Protein AF-A0A5N9APF1-F1 (afdb_monomer)

Solvent-accessible surface area (backbone atoms only — not comparable to full-atom values): 6119 Å² total; per-residue (Å²): 114,70,68,57,50,31,52,49,48,48,71,52,39,27,80,75,38,54,47,72,44,55,22,70,79,57,39,64,34,29,26,59,32,38,46,60,65,33,97,80,54,48,83,72,69,73,87,78,50,62,42,98,87,44,20,23,73,91,39,78,91,39,69,24,52,54,55,54,12,52,59,38,13,71,70,39,91,83,43,41,66,38,62,75,58,86,66,79,82,83,60,72,88,35,50,72,42,36,30,69,68,58,69,77,106

Mean predicted aligned error: 3.35 Å

pLDDT: mean 93.52, std 4.81, range [60.97, 97.44]

Sequence (105 aa):
MRLLFVKFEWVTKKPIFGCQMCGQCILHETGMSCPMGCPKEIRNGPCGGVRTDGSCELDPKMTCVWVTAWENSNKMRVFSHEIEIIQKPLDRRLKGSSAWINQSR

Structure (mmCIF, N/CA/C/O backbone):
data_AF-A0A5N9APF1-F1
#
_entry.id   AF-A0A5N9APF1-F1
#
loop_
_atom_site.group_PDB
_atom_site.id
_atom_site.type_symbol
_atom_site.label_atom_id
_atom_site.label_alt_id
_atom_site.label_comp_id
_atom_site.label_asym_id
_atom_site.label_entity_id
_atom_site.label_seq_id
_atom_site.pdbx_PDB_ins_code
_atom_site.Cartn_x
_atom_site.Cartn_y
_atom_site.Cartn_z
_atom_site.occupancy
_atom_site.B_iso_or_equiv
_atom_site.auth_seq_id
_atom_site.auth_comp_id
_atom_site.auth_asym_id
_atom_site.auth_atom_id
_atom_site.pdbx_PDB_model_num
ATOM 1 N N . MET A 1 1 ? 22.274 -5.949 -14.767 1.00 70.75 1 MET A N 1
ATOM 2 C CA . MET A 1 1 ? 21.498 -4.747 -14.378 1.00 70.75 1 MET A CA 1
ATOM 3 C C . MET A 1 1 ? 20.197 -5.074 -13.632 1.00 70.75 1 MET A C 1
ATOM 5 O O . MET A 1 1 ? 20.058 -4.661 -12.491 1.00 70.75 1 MET A O 1
ATOM 9 N N . ARG A 1 2 ? 19.264 -5.853 -14.211 1.00 81.12 2 ARG A N 1
ATOM 10 C CA . ARG A 1 2 ? 17.912 -6.102 -13.648 1.00 81.12 2 ARG A CA 1
ATOM 11 C C . ARG A 1 2 ? 17.891 -6.632 -12.202 1.00 81.12 2 ARG A C 1
ATOM 13 O O . ARG A 1 2 ? 17.106 -6.163 -11.388 1.00 81.12 2 ARG A O 1
ATOM 20 N N . LEU A 1 3 ? 18.789 -7.562 -11.871 1.00 85.06 3 LEU A N 1
ATOM 21 C CA . LEU A 1 3 ? 18.893 -8.157 -10.530 1.00 85.06 3 LEU A CA 1
ATOM 22 C C . LEU A 1 3 ? 19.367 -7.172 -9.450 1.00 85.06 3 LEU A C 1
ATOM 24 O O . LEU A 1 3 ? 18.988 -7.322 -8.292 1.00 85.06 3 LEU A O 1
ATOM 28 N N . LEU A 1 4 ? 20.171 -6.167 -9.815 1.00 89.62 4 LEU A N 1
ATOM 29 C CA . LEU A 1 4 ? 20.642 -5.151 -8.868 1.00 89.62 4 LEU A CA 1
ATOM 30 C C . LEU A 1 4 ? 19.475 -4.288 -8.387 1.00 89.62 4 LEU A C 1
ATOM 32 O O . LEU A 1 4 ? 19.310 -4.108 -7.186 1.00 89.62 4 LEU A O 1
ATOM 36 N N . PHE A 1 5 ? 18.618 -3.844 -9.309 1.00 90.44 5 PHE A N 1
ATOM 37 C CA . PHE A 1 5 ? 17.422 -3.074 -8.971 1.00 90.44 5 PHE A CA 1
ATOM 38 C C . PHE A 1 5 ? 16.435 -3.870 -8.116 1.00 90.44 5 PHE A C 1
ATOM 40 O O . PHE A 1 5 ? 15.926 -3.345 -7.134 1.00 90.44 5 PHE A O 1
ATOM 47 N N . VAL A 1 6 ? 16.217 -5.155 -8.417 1.00 91.62 6 VAL A N 1
ATOM 48 C CA . VAL A 1 6 ? 15.360 -6.019 -7.585 1.00 91.62 6 VAL A CA 1
ATOM 49 C C . VAL A 1 6 ? 15.905 -6.135 -6.161 1.00 91.62 6 VAL A C 1
ATOM 51 O O . VAL A 1 6 ? 15.150 -5.961 -5.206 1.00 91.62 6 VAL A O 1
ATOM 54 N N . LYS A 1 7 ? 17.212 -6.389 -6.002 1.00 92.06 7 LYS A N 1
ATOM 55 C CA . LYS A 1 7 ? 17.847 -6.456 -4.677 1.00 92.06 7 LYS A CA 1
ATOM 56 C C . LYS A 1 7 ? 17.730 -5.129 -3.934 1.00 92.06 7 LYS A C 1
ATOM 58 O O . LYS A 1 7 ? 17.370 -5.129 -2.762 1.00 92.06 7 LYS A O 1
ATOM 63 N N . PHE A 1 8 ? 17.991 -4.016 -4.613 1.00 92.69 8 PHE A N 1
ATOM 64 C CA . PHE A 1 8 ? 17.903 -2.695 -4.004 1.00 92.69 8 PHE A CA 1
ATOM 65 C C . PHE A 1 8 ? 16.475 -2.372 -3.551 1.00 92.69 8 PHE A C 1
ATOM 67 O O . PHE A 1 8 ? 16.266 -1.974 -2.408 1.00 92.69 8 PHE A O 1
ATOM 74 N N . GLU A 1 9 ? 15.478 -2.591 -4.411 1.00 92.00 9 GLU A N 1
ATOM 75 C CA . GLU A 1 9 ? 14.071 -2.382 -4.059 1.00 92.00 9 GLU A CA 1
ATOM 76 C C . GLU A 1 9 ? 13.639 -3.270 -2.891 1.00 92.00 9 GLU A C 1
ATOM 78 O O . GLU A 1 9 ? 12.911 -2.812 -2.016 1.00 92.00 9 GLU A O 1
ATOM 83 N N . TRP A 1 10 ? 14.111 -4.515 -2.836 1.00 91.94 10 TRP A N 1
ATOM 84 C CA . TRP A 1 10 ? 13.808 -5.412 -1.727 1.00 91.94 10 TRP A CA 1
ATOM 85 C C . TRP A 1 10 ? 14.419 -4.918 -0.409 1.00 91.94 10 TRP A C 1
ATOM 87 O O . TRP A 1 10 ? 13.706 -4.823 0.585 1.00 91.94 10 TRP A O 1
ATOM 97 N N . VAL A 1 11 ? 15.706 -4.551 -0.402 1.00 93.62 11 VAL A N 1
ATOM 98 C CA . VAL A 1 11 ? 16.413 -4.085 0.808 1.00 93.62 11 VAL A CA 1
ATOM 99 C C . VAL A 1 11 ? 15.862 -2.752 1.313 1.00 93.62 11 VAL A C 1
ATOM 101 O O . VAL A 1 11 ? 15.884 -2.502 2.511 1.00 93.62 11 VAL A O 1
ATOM 104 N N . THR A 1 12 ? 15.346 -1.901 0.428 1.00 92.19 12 THR A N 1
ATOM 105 C CA . THR A 1 12 ? 14.844 -0.572 0.808 1.00 92.19 12 THR A CA 1
ATOM 106 C C . THR A 1 12 ? 13.339 -0.559 1.063 1.00 92.19 12 THR A C 1
ATOM 108 O O . THR A 1 12 ? 12.891 -0.175 2.140 1.00 92.19 12 THR A O 1
ATOM 111 N N . LYS A 1 13 ? 12.522 -1.009 0.105 1.00 92.44 13 LYS A N 1
ATOM 112 C CA . LYS A 1 13 ? 11.060 -0.855 0.166 1.00 92.44 13 LYS A CA 1
ATOM 113 C C . LYS A 1 13 ? 10.392 -1.876 1.083 1.00 92.44 13 LYS A C 1
ATOM 115 O O . LYS A 1 13 ? 9.332 -1.586 1.633 1.00 92.44 13 LYS A O 1
ATOM 120 N N . LYS A 1 14 ? 10.964 -3.074 1.243 1.00 92.12 14 LYS A N 1
ATOM 121 C CA . LYS A 1 14 ? 10.381 -4.109 2.109 1.00 92.12 14 LYS A CA 1
ATOM 122 C C . LYS A 1 14 ? 10.416 -3.734 3.596 1.00 92.12 14 LYS A C 1
ATOM 124 O O . LYS A 1 14 ? 9.346 -3.783 4.195 1.00 92.12 14 LYS A O 1
ATOM 129 N N . PRO A 1 15 ? 11.555 -3.329 4.193 1.00 92.25 15 PRO A N 1
ATOM 130 C CA . PRO A 1 15 ? 11.577 -2.969 5.610 1.00 92.25 15 PRO A CA 1
ATOM 131 C C . PRO A 1 15 ? 10.837 -1.663 5.910 1.00 92.25 15 PRO A C 1
ATOM 133 O O . PRO A 1 15 ? 10.228 -1.556 6.965 1.00 92.25 15 PRO A O 1
ATOM 136 N N . ILE A 1 16 ? 10.861 -0.689 4.993 1.00 92.69 16 ILE A N 1
ATOM 137 C CA . ILE A 1 16 ? 10.264 0.631 5.247 1.00 92.69 16 ILE A CA 1
ATOM 138 C C . ILE A 1 16 ? 8.742 0.616 5.038 1.00 92.69 16 ILE A C 1
ATOM 140 O O . ILE A 1 16 ? 8.012 1.201 5.830 1.00 92.69 16 ILE A O 1
ATOM 144 N N . PHE A 1 17 ? 8.249 -0.058 3.992 1.00 93.25 17 PHE A N 1
ATOM 145 C CA . PHE A 1 17 ? 6.844 0.042 3.562 1.00 93.25 17 PHE A CA 1
ATOM 146 C C . PHE A 1 17 ? 6.114 -1.304 3.468 1.00 93.25 17 PHE A C 1
ATOM 148 O O . PHE A 1 17 ? 5.011 -1.376 2.926 1.00 93.25 17 PHE A O 1
ATOM 155 N N . GLY A 1 18 ? 6.735 -2.403 3.908 1.00 92.50 18 GLY A N 1
ATOM 156 C CA . GLY A 1 18 ? 6.140 -3.738 3.798 1.00 92.50 18 GLY A CA 1
ATOM 157 C C . GLY A 1 18 ? 5.942 -4.203 2.350 1.00 92.50 18 GLY A C 1
ATOM 158 O O . GLY A 1 18 ? 5.018 -4.965 2.066 1.00 92.50 18 GLY A O 1
ATOM 159 N N . CYS A 1 19 ? 6.781 -3.738 1.415 1.00 94.94 19 CYS A N 1
ATOM 160 C CA . CYS A 1 19 ? 6.661 -4.051 -0.010 1.00 94.94 19 CYS A CA 1
ATOM 161 C C . CYS A 1 19 ? 6.605 -5.568 -0.290 1.00 94.94 19 CYS A C 1
ATOM 163 O O . CYS A 1 19 ? 7.511 -6.317 0.080 1.00 94.94 19 CYS A O 1
ATOM 165 N N . GLN A 1 20 ? 5.582 -6.004 -1.034 1.00 95.44 20 GLN A N 1
ATOM 166 C CA . GLN A 1 20 ? 5.394 -7.404 -1.454 1.00 95.44 20 GLN A CA 1
ATOM 167 C C . GLN A 1 20 ? 5.953 -7.712 -2.855 1.00 95.44 20 GLN A C 1
ATOM 169 O O . GLN A 1 20 ? 5.643 -8.748 -3.441 1.00 95.44 20 GLN A O 1
ATOM 174 N N . MET A 1 21 ? 6.777 -6.816 -3.410 1.00 95.19 21 MET A N 1
ATOM 175 C CA . MET A 1 21 ? 7.454 -6.993 -4.702 1.00 95.19 21 MET A CA 1
ATOM 176 C C . MET A 1 21 ? 6.497 -7.342 -5.856 1.00 95.19 21 MET A C 1
ATOM 178 O O . MET A 1 21 ? 6.767 -8.236 -6.653 1.00 95.19 21 MET A O 1
ATOM 182 N N . CYS A 1 22 ? 5.372 -6.633 -5.981 1.00 95.06 22 CYS A N 1
ATOM 183 C CA . CYS A 1 22 ? 4.416 -6.864 -7.072 1.00 95.06 22 CYS A CA 1
ATOM 184 C C . CYS A 1 22 ? 4.907 -6.389 -8.453 1.00 95.06 22 CYS A C 1
ATOM 186 O O . CYS A 1 22 ? 4.260 -6.663 -9.458 1.00 95.06 22 CYS A O 1
ATOM 188 N N . GLY A 1 23 ? 6.032 -5.668 -8.510 1.00 95.06 23 GLY A N 1
ATOM 189 C CA . GLY A 1 23 ? 6.632 -5.178 -9.754 1.00 95.06 23 GLY A CA 1
ATOM 190 C C . GLY A 1 23 ? 5.935 -3.963 -10.371 1.00 95.06 23 GLY A C 1
ATOM 191 O O . GLY A 1 23 ? 6.339 -3.527 -11.445 1.00 95.06 23 GLY A O 1
ATOM 192 N N . GLN A 1 24 ? 4.919 -3.393 -9.716 1.00 95.19 24 GLN A N 1
ATOM 193 C CA . GLN A 1 24 ? 4.216 -2.183 -10.156 1.00 95.19 24 GLN A CA 1
ATOM 194 C C . GLN A 1 24 ? 3.869 -1.303 -8.943 1.00 95.19 24 GLN A C 1
ATOM 196 O O . GLN A 1 24 ? 2.771 -1.365 -8.398 1.00 95.19 24 GLN A O 1
ATOM 201 N N . CYS A 1 25 ? 4.848 -0.521 -8.493 1.00 95.00 25 CYS A N 1
ATOM 202 C CA . CYS A 1 25 ? 4.773 0.296 -7.282 1.00 95.00 25 CYS A CA 1
ATOM 203 C C . CYS A 1 25 ? 3.813 1.488 -7.445 1.00 95.00 25 CYS A C 1
ATOM 205 O O . CYS A 1 25 ? 3.959 2.231 -8.407 1.00 95.00 25 CYS A O 1
ATOM 207 N N . ILE A 1 26 ? 2.893 1.682 -6.496 1.00 95.56 26 ILE A N 1
ATOM 208 C CA . ILE A 1 26 ? 1.958 2.826 -6.449 1.00 95.56 26 ILE A CA 1
ATOM 209 C C . ILE A 1 26 ? 1.956 3.496 -5.068 1.00 95.56 26 ILE A C 1
ATOM 211 O O . ILE A 1 26 ? 0.928 3.741 -4.455 1.00 95.56 26 ILE A O 1
ATOM 215 N N . LEU A 1 27 ? 3.153 3.663 -4.510 1.00 95.00 27 LEU A N 1
ATOM 216 C CA . LEU A 1 27 ? 3.319 3.993 -3.100 1.00 95.00 27 LEU A CA 1
ATOM 217 C C . LEU A 1 27 ? 2.900 5.437 -2.782 1.00 95.00 27 LEU A C 1
ATOM 219 O O . LEU A 1 27 ? 2.311 5.674 -1.733 1.00 95.00 27 LEU A O 1
ATOM 223 N N . HIS A 1 28 ? 3.193 6.381 -3.681 1.00 94.25 28 HIS A N 1
ATOM 224 C CA . HIS A 1 28 ? 2.790 7.781 -3.537 1.00 94.25 28 HIS A CA 1
ATOM 225 C C . HIS A 1 28 ? 1.272 7.963 -3.621 1.00 94.25 28 HIS A C 1
ATOM 227 O O . HIS A 1 28 ? 0.710 8.693 -2.807 1.00 94.25 28 HIS A O 1
ATOM 233 N N . GLU A 1 29 ? 0.605 7.181 -4.471 1.00 96.00 29 GLU A N 1
ATOM 234 C CA . GLU A 1 29 ? -0.845 7.225 -4.622 1.00 96.00 29 GLU A CA 1
ATOM 235 C C . GLU A 1 29 ? -1.557 6.583 -3.428 1.00 96.00 29 GLU A C 1
ATOM 237 O O . GLU A 1 29 ? -2.648 6.990 -3.059 1.00 96.00 29 GLU A O 1
ATOM 242 N N . THR A 1 30 ? -0.944 5.609 -2.753 1.00 96.38 30 THR A N 1
ATOM 243 C CA . THR A 1 30 ? -1.576 4.888 -1.635 1.00 96.38 30 THR A CA 1
ATOM 244 C C . THR A 1 30 ? -1.100 5.346 -0.257 1.00 96.38 30 THR A C 1
ATOM 246 O O . THR A 1 30 ? -0.980 4.531 0.661 1.00 96.38 30 THR A O 1
ATOM 249 N N . GLY A 1 31 ? -0.798 6.636 -0.080 1.00 95.44 31 GLY A N 1
ATOM 250 C CA . GLY A 1 31 ? -0.437 7.183 1.236 1.00 95.44 31 GLY A CA 1
ATOM 251 C C . GLY A 1 31 ? 0.798 6.512 1.846 1.00 95.44 31 GLY A C 1
ATOM 252 O O . GLY A 1 31 ? 0.855 6.230 3.043 1.00 95.44 31 GLY A O 1
ATOM 253 N N . MET A 1 32 ? 1.763 6.153 1.004 1.00 95.50 32 MET A N 1
ATOM 254 C CA . MET A 1 32 ? 2.957 5.395 1.370 1.00 95.50 32 MET A CA 1
ATOM 255 C C . MET A 1 32 ? 2.695 4.003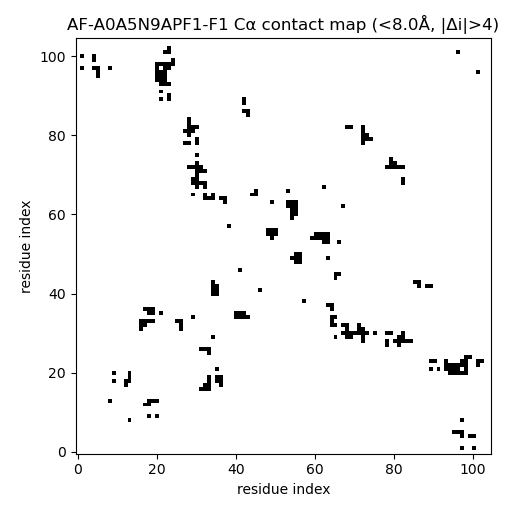 1.972 1.00 95.50 32 MET A C 1
ATOM 257 O O . MET A 1 32 ? 3.571 3.427 2.617 1.00 95.50 32 MET A O 1
ATOM 261 N N . SER A 1 33 ? 1.513 3.429 1.738 1.00 95.81 33 SER A N 1
ATOM 262 C CA . SER A 1 33 ? 1.108 2.110 2.232 1.00 95.81 33 SER A CA 1
ATOM 263 C C . SER A 1 33 ? 1.067 1.093 1.092 1.00 95.81 33 SER A C 1
ATOM 265 O O . SER A 1 33 ? 0.418 1.329 0.077 1.00 95.81 33 SER A O 1
ATOM 267 N N . CYS A 1 34 ? 1.753 -0.051 1.207 1.00 96.44 34 CYS A N 1
ATOM 268 C CA . CYS A 1 34 ? 1.762 -1.047 0.130 1.00 96.44 34 CYS A CA 1
ATOM 269 C C . CYS A 1 34 ? 0.408 -1.792 0.049 1.00 96.44 34 CYS A C 1
ATOM 271 O O . CYS A 1 34 ? 0.124 -2.613 0.924 1.00 96.44 34 CYS A O 1
ATOM 273 N N . PRO A 1 35 ? -0.394 -1.630 -1.026 1.00 95.94 35 PRO A N 1
ATOM 274 C CA . PRO A 1 35 ? -1.730 -2.240 -1.126 1.00 95.94 35 PRO A CA 1
ATOM 275 C C . PRO A 1 35 ? -1.686 -3.773 -1.172 1.00 95.94 35 PRO A C 1
ATOM 277 O O . PRO A 1 35 ? -2.646 -4.453 -0.821 1.00 95.94 35 PRO A O 1
ATOM 280 N N .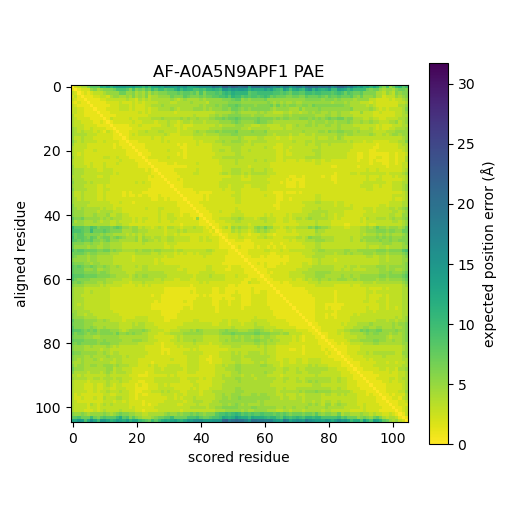 MET A 1 36 ? -0.543 -4.334 -1.565 1.00 95.94 36 MET A N 1
ATOM 281 C CA . MET A 1 36 ? -0.313 -5.777 -1.616 1.00 95.94 36 MET A CA 1
ATOM 282 C C . MET A 1 36 ? -0.136 -6.405 -0.230 1.00 95.94 36 MET A C 1
ATOM 284 O O . MET A 1 36 ? -0.152 -7.623 -0.119 1.00 95.94 36 MET A O 1
ATOM 288 N N . GLY A 1 37 ? 0.028 -5.596 0.824 1.00 94.25 37 GLY A N 1
ATOM 289 C CA . GLY A 1 37 ? -0.055 -6.074 2.204 1.00 94.25 37 GLY A CA 1
ATOM 290 C C . GLY A 1 37 ? -1.481 -6.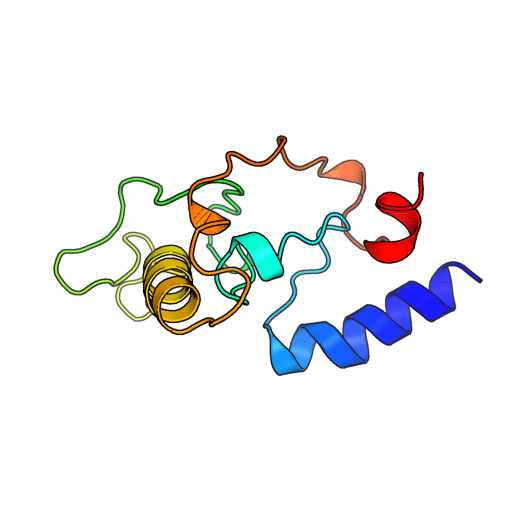456 2.620 1.00 94.25 37 GLY A C 1
ATOM 291 O O . GLY A 1 37 ? -1.664 -7.113 3.639 1.00 94.25 37 GLY A O 1
ATOM 292 N N . CYS A 1 38 ? -2.499 -6.070 1.840 1.00 94.69 38 CYS A N 1
ATOM 293 C CA . CYS A 1 38 ? -3.867 -6.521 2.055 1.00 94.69 38 CYS A CA 1
ATOM 294 C C . CYS A 1 38 ? -3.974 -8.020 1.720 1.00 94.69 38 CYS A C 1
ATOM 296 O O . CYS A 1 38 ? -3.543 -8.409 0.633 1.00 94.69 38 CYS A O 1
ATOM 298 N N . PRO A 1 39 ? -4.637 -8.852 2.548 1.00 93.81 39 PRO A N 1
ATOM 299 C CA . PRO A 1 39 ? -4.816 -10.276 2.250 1.00 93.81 39 PRO A CA 1
ATOM 300 C C . PRO A 1 39 ? -5.553 -10.554 0.930 1.00 93.81 39 PRO A C 1
ATOM 302 O O . PRO A 1 39 ? -5.409 -11.625 0.350 1.00 93.81 39 PRO A O 1
ATOM 305 N N . LYS A 1 40 ? -6.335 -9.584 0.437 1.00 93.31 40 LYS A N 1
ATOM 306 C CA . LYS A 1 40 ? -7.027 -9.668 -0.857 1.00 93.31 40 LYS A CA 1
ATOM 307 C C . LYS A 1 40 ? -6.180 -9.196 -2.046 1.00 93.31 40 LYS A C 1
ATOM 309 O O . LYS A 1 40 ? -6.648 -9.276 -3.177 1.00 93.31 40 LYS A O 1
ATOM 314 N N . GLU A 1 41 ? -4.980 -8.663 -1.802 1.00 93.00 41 GLU A N 1
ATOM 315 C CA . GLU A 1 41 ? -4.081 -8.070 -2.805 1.00 93.00 41 GLU A CA 1
ATOM 316 C C . GLU A 1 41 ? -4.798 -7.079 -3.759 1.00 93.00 41 GLU A C 1
ATOM 318 O O . GLU A 1 41 ? -4.496 -7.005 -4.953 1.00 93.00 41 GLU A O 1
ATOM 323 N N . ILE A 1 42 ? -5.779 -6.318 -3.251 1.00 92.00 42 ILE A N 1
ATOM 324 C CA . ILE A 1 42 ? -6.554 -5.371 -4.065 1.00 92.00 42 ILE A CA 1
ATOM 325 C C . ILE A 1 42 ? -5.783 -4.071 -4.296 1.00 92.00 42 ILE A C 1
ATOM 327 O O . ILE A 1 42 ? -5.312 -3.430 -3.357 1.00 92.00 42 ILE A O 1
ATOM 331 N N . ARG A 1 43 ? -5.672 -3.669 -5.566 1.00 93.06 43 ARG A N 1
ATOM 332 C CA . ARG A 1 43 ? -4.891 -2.491 -5.974 1.00 93.06 43 ARG A CA 1
ATOM 333 C C . ARG A 1 43 ? -5.629 -1.162 -5.825 1.00 93.06 43 ARG A C 1
ATOM 335 O O . ARG A 1 43 ? -4.969 -0.155 -5.622 1.00 93.06 43 ARG A O 1
ATOM 342 N N . ASN A 1 44 ? -6.957 -1.186 -5.893 1.00 94.00 44 ASN A N 1
ATOM 343 C CA . ASN A 1 44 ? -7.830 -0.051 -5.603 1.00 94.00 44 ASN A CA 1
ATOM 344 C C . ASN A 1 44 ? -8.801 -0.502 -4.510 1.00 94.00 44 ASN A C 1
ATOM 346 O O . ASN A 1 44 ? -9.490 -1.508 -4.693 1.00 94.00 44 ASN A O 1
ATOM 350 N N . GLY A 1 45 ? -8.809 0.182 -3.370 1.00 90.88 45 GLY A N 1
ATOM 351 C CA . GLY A 1 45 ? -9.677 -0.128 -2.238 1.00 90.88 45 GLY A CA 1
ATOM 352 C C . GLY A 1 45 ? -10.385 1.110 -1.697 1.00 90.88 45 GLY A C 1
ATOM 353 O O . GLY A 1 45 ? -10.301 2.167 -2.316 1.00 90.88 45 GLY A O 1
ATOM 354 N N . PRO A 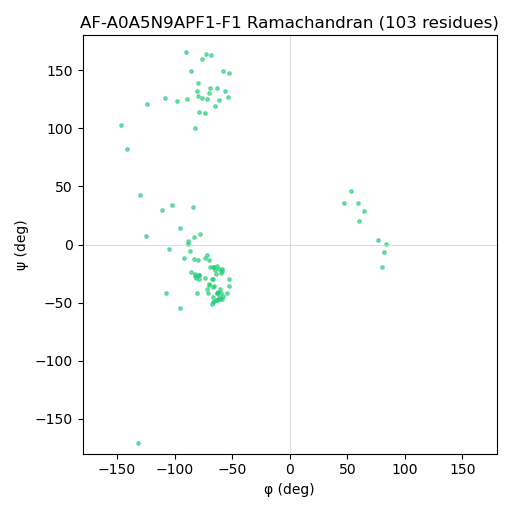1 46 ? -11.066 0.993 -0.544 1.00 94.06 46 PRO A N 1
ATOM 355 C CA . PRO A 1 46 ? -11.230 -0.216 0.274 1.00 94.06 46 PRO A CA 1
ATOM 356 C C . PRO A 1 46 ? -12.099 -1.301 -0.391 1.00 94.06 46 PRO A C 1
ATOM 358 O O . PRO A 1 46 ? -12.853 -1.037 -1.317 1.00 94.06 46 PRO A O 1
ATOM 361 N N . CYS A 1 47 ? -12.021 -2.547 0.098 1.00 93.88 47 CYS A N 1
ATOM 362 C CA . CYS A 1 47 ? -12.793 -3.681 -0.449 1.00 93.88 47 CYS A CA 1
ATOM 363 C C . CYS A 1 47 ? -14.236 -3.806 0.083 1.00 93.88 47 CYS A C 1
ATOM 365 O O . CYS A 1 47 ? -14.870 -4.832 -0.145 1.00 93.88 47 CYS A O 1
ATOM 367 N N . GLY A 1 48 ? -14.714 -2.839 0.871 1.00 93.69 48 GLY A N 1
ATOM 368 C CA . GLY A 1 48 ? -15.981 -2.922 1.614 1.00 93.69 48 GLY A CA 1
ATOM 369 C C . GLY A 1 48 ? -15.916 -3.731 2.919 1.00 93.69 48 GLY A C 1
ATOM 370 O O . GLY A 1 48 ? -16.731 -3.515 3.804 1.00 93.69 48 GLY A O 1
ATOM 371 N N . GLY A 1 49 ? -14.910 -4.591 3.094 1.00 95.12 49 GLY A N 1
ATOM 372 C CA . GLY A 1 49 ? -14.697 -5.399 4.303 1.00 95.12 49 GLY A CA 1
ATOM 373 C C . GLY A 1 49 ? -13.941 -4.686 5.430 1.00 95.12 49 GLY A C 1
ATOM 374 O O . GLY A 1 49 ? -13.128 -5.309 6.112 1.00 95.12 49 GLY A O 1
ATOM 375 N N . VAL A 1 50 ? -14.099 -3.370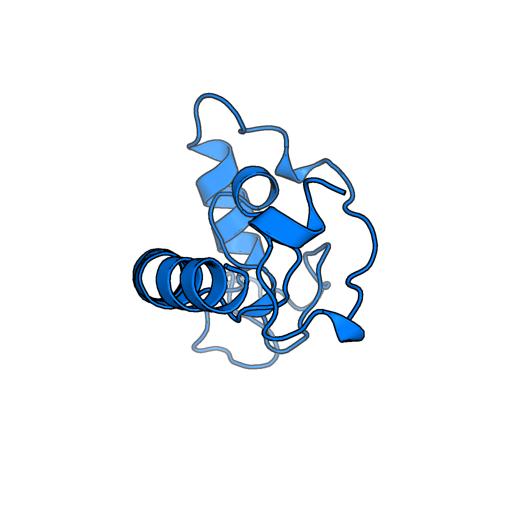 5.572 1.00 96.50 50 VAL A N 1
ATOM 376 C CA . VAL A 1 50 ? -13.490 -2.616 6.681 1.00 96.50 50 VAL A CA 1
ATOM 377 C C . VAL A 1 50 ? -14.473 -2.631 7.845 1.00 96.50 50 VAL A C 1
ATOM 379 O O . VAL A 1 50 ? -15.631 -2.254 7.673 1.00 96.50 50 VAL A O 1
ATOM 382 N N . ARG A 1 51 ? -14.038 -3.083 9.022 1.00 96.19 51 ARG A N 1
ATOM 383 C CA . ARG A 1 51 ? -14.868 -3.046 10.230 1.00 96.19 51 ARG A CA 1
ATOM 384 C C . ARG A 1 51 ? -15.014 -1.620 10.755 1.00 96.19 51 ARG A C 1
ATOM 386 O O . ARG A 1 51 ? -14.236 -0.733 10.417 1.00 96.19 51 ARG A O 1
ATOM 393 N N . THR A 1 52 ? -15.994 -1.412 11.630 1.00 95.38 52 THR A N 1
ATOM 394 C CA . THR A 1 52 ? -16.268 -0.111 12.264 1.00 95.38 52 THR A CA 1
ATOM 395 C C . THR A 1 52 ? -15.094 0.426 13.081 1.00 95.38 52 THR A C 1
ATOM 397 O O . THR A 1 52 ? -14.985 1.631 13.267 1.00 95.38 52 THR A O 1
ATOM 400 N N . ASP A 1 53 ? -14.217 -0.456 13.560 1.00 96.00 53 ASP A N 1
ATOM 401 C CA . ASP A 1 53 ? -12.987 -0.121 14.284 1.00 96.00 53 ASP A CA 1
ATOM 402 C C . ASP A 1 53 ? -11.769 0.098 13.360 1.00 96.00 53 ASP A C 1
ATOM 404 O O . ASP A 1 53 ? -10.662 0.321 13.842 1.00 96.00 53 ASP A O 1
ATOM 408 N N . GLY A 1 54 ? -11.946 0.021 12.034 1.00 95.94 54 GLY A N 1
ATOM 409 C CA . GLY A 1 54 ? -10.875 0.162 11.042 1.00 95.94 54 GLY A CA 1
ATOM 410 C C . GLY A 1 54 ? -10.078 -1.121 10.760 1.00 95.94 54 GLY A C 1
ATOM 411 O O . GLY A 1 54 ? -9.172 -1.105 9.918 1.00 95.94 54 GLY A O 1
ATOM 412 N N . SER A 1 55 ? -10.403 -2.244 11.409 1.00 97.44 55 SER A N 1
ATOM 413 C CA . SER A 1 55 ? -9.747 -3.536 11.159 1.00 97.44 55 SER A CA 1
ATOM 414 C C . SER A 1 55 ? -10.225 -4.214 9.862 1.00 97.44 55 SER A C 1
ATOM 416 O O . SER A 1 55 ? -11.284 -3.906 9.307 1.00 97.44 55 SER A O 1
ATOM 418 N N . CYS A 1 56 ? -9.424 -5.145 9.338 1.00 96.56 56 CYS A N 1
ATOM 419 C CA . CYS A 1 56 ? -9.717 -5.915 8.124 1.00 96.56 56 CYS A CA 1
ATOM 420 C C . CYS A 1 56 ? -10.665 -7.089 8.406 1.00 96.56 56 CYS A C 1
ATOM 422 O O . CYS A 1 56 ? -10.367 -7.890 9.286 1.00 96.56 56 CYS A O 1
ATOM 424 N N . GLU A 1 57 ? -11.731 -7.303 7.622 1.00 96.12 57 GLU A N 1
ATOM 425 C CA . GLU A 1 57 ? -12.692 -8.406 7.841 1.00 96.12 57 GLU A CA 1
ATOM 426 C C . GLU A 1 57 ? -12.057 -9.804 7.958 1.00 96.12 57 GLU A C 1
ATOM 428 O O . GLU A 1 57 ? -12.580 -10.659 8.669 1.00 96.12 57 GLU A O 1
ATOM 433 N N . LEU A 1 58 ? -10.919 -10.039 7.304 1.00 95.44 58 LEU A N 1
ATOM 434 C CA . LEU A 1 58 ? -10.252 -11.342 7.307 1.00 95.44 58 LEU A CA 1
ATOM 435 C C . LEU A 1 58 ? -9.386 -11.565 8.552 1.00 95.44 58 LEU A C 1
ATOM 437 O O . LEU A 1 58 ? -9.169 -12.707 8.942 1.00 95.44 58 LEU A O 1
ATOM 441 N N . ASP A 1 59 ? -8.912 -10.490 9.179 1.00 94.69 59 ASP A N 1
ATOM 442 C CA . ASP A 1 59 ? -8.103 -10.549 10.393 1.00 94.69 59 ASP A CA 1
ATOM 443 C C . ASP A 1 59 ? -8.411 -9.334 11.287 1.00 94.69 59 ASP A C 1
ATOM 445 O O . ASP A 1 59 ? -7.929 -8.232 11.014 1.00 94.69 59 ASP A O 1
ATOM 449 N N . PRO A 1 60 ? -9.203 -9.510 12.365 1.00 94.12 60 PRO A N 1
ATOM 450 C CA . PRO A 1 60 ? -9.518 -8.437 13.309 1.00 94.12 60 PRO A CA 1
ATOM 451 C C . PRO A 1 60 ? -8.296 -7.810 13.993 1.00 94.12 60 PRO A C 1
ATOM 453 O O . PRO A 1 60 ? -8.392 -6.694 14.490 1.00 94.12 60 PRO A O 1
ATOM 456 N N . LYS A 1 61 ? -7.148 -8.501 14.040 1.00 95.75 61 LYS A N 1
ATOM 457 C CA . LYS A 1 61 ? -5.912 -7.958 14.627 1.00 95.75 61 LYS A CA 1
ATOM 458 C C . LYS A 1 61 ? -5.140 -7.069 13.650 1.00 95.75 61 LYS A C 1
ATOM 460 O O . LYS A 1 61 ? -4.208 -6.382 14.061 1.00 95.75 61 LYS A O 1
ATOM 465 N N . MET A 1 62 ? -5.504 -7.089 12.370 1.00 94.81 62 MET A N 1
ATOM 466 C CA . MET A 1 62 ? -4.873 -6.313 11.312 1.00 94.81 62 MET A CA 1
ATOM 467 C C . MET A 1 62 ? -5.674 -5.039 11.034 1.00 94.81 62 MET A C 1
ATOM 469 O O . MET A 1 62 ? -6.836 -5.096 10.624 1.00 94.81 62 MET A O 1
ATOM 473 N N . THR A 1 63 ? -5.024 -3.882 11.143 1.00 96.62 63 THR A N 1
ATOM 474 C CA . THR A 1 63 ? -5.563 -2.623 10.611 1.00 96.62 63 THR A CA 1
ATOM 475 C C . THR A 1 63 ? -5.691 -2.711 9.093 1.00 96.62 63 THR A C 1
ATOM 477 O O . THR A 1 63 ? -4.775 -3.167 8.404 1.00 96.62 63 THR A O 1
ATOM 480 N N . CYS A 1 64 ? -6.823 -2.273 8.541 1.00 97.00 64 CYS A N 1
ATOM 481 C CA . CYS A 1 64 ? -7.008 -2.273 7.098 1.00 97.00 64 CYS A CA 1
ATOM 482 C C . CYS A 1 64 ? -5.966 -1.373 6.413 1.00 97.00 64 CYS A C 1
ATOM 484 O O . CYS A 1 64 ? -5.890 -0.174 6.677 1.00 97.00 64 CYS A O 1
ATOM 486 N N . VAL A 1 65 ? -5.218 -1.937 5.460 1.00 96.75 65 VAL A N 1
ATOM 487 C CA . VAL A 1 65 ? -4.182 -1.226 4.686 1.00 96.75 65 VAL A CA 1
ATOM 488 C C . VAL A 1 65 ? -4.709 0.061 4.040 1.00 96.75 65 VAL A C 1
ATOM 490 O O . VAL A 1 65 ? -3.978 1.048 3.974 1.00 96.75 65 VAL A O 1
ATOM 493 N N . TRP A 1 66 ? -5.972 0.068 3.596 1.00 96.75 66 TRP A N 1
ATOM 494 C CA . TRP A 1 66 ? -6.610 1.225 2.956 1.00 96.75 66 TRP A CA 1
ATOM 495 C C . TRP A 1 66 ? -7.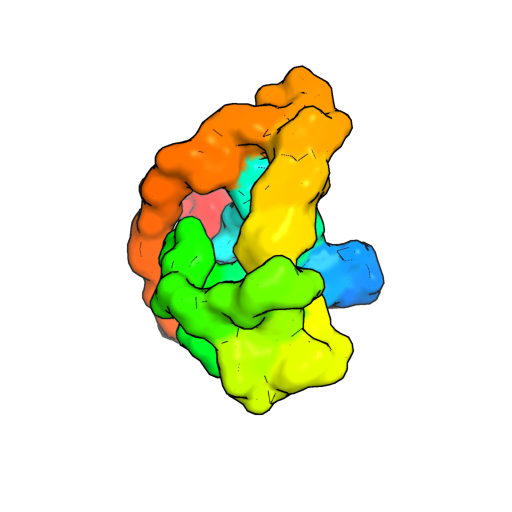072 2.301 3.942 1.00 96.75 66 TRP A C 1
ATOM 497 O O . TRP A 1 66 ? -7.095 3.470 3.572 1.00 96.75 66 TRP A O 1
ATOM 507 N N . VAL A 1 67 ? -7.362 1.940 5.197 1.00 96.81 67 VAL A N 1
ATOM 508 C CA . VAL A 1 67 ? -7.577 2.928 6.267 1.00 96.81 67 VAL A CA 1
ATOM 509 C C . VAL A 1 67 ? -6.265 3.660 6.539 1.00 96.81 67 VAL A C 1
ATOM 511 O O . VAL A 1 67 ? -6.216 4.884 6.469 1.00 96.81 67 VAL A O 1
ATOM 514 N N . THR A 1 68 ? -5.167 2.915 6.714 1.00 96.38 68 THR A N 1
ATOM 515 C CA . THR A 1 68 ? -3.828 3.502 6.882 1.00 96.38 68 THR A CA 1
ATOM 516 C C . THR A 1 68 ? -3.409 4.346 5.675 1.00 96.38 68 THR A C 1
ATOM 518 O O . THR A 1 68 ? -2.865 5.433 5.852 1.00 96.38 68 THR A O 1
ATOM 521 N N . ALA A 1 69 ? -3.677 3.880 4.450 1.00 97.00 69 ALA A N 1
ATOM 522 C CA . ALA A 1 69 ? -3.392 4.635 3.230 1.00 97.00 69 ALA A CA 1
ATOM 523 C C . ALA A 1 69 ? -4.121 5.989 3.219 1.00 97.00 69 ALA A C 1
ATOM 525 O O . ALA A 1 69 ? -3.496 7.016 2.966 1.00 97.00 69 ALA A O 1
ATOM 526 N N . TRP A 1 70 ? -5.416 6.000 3.544 1.00 96.44 70 TRP A N 1
ATOM 527 C CA . TRP A 1 70 ? -6.227 7.218 3.596 1.00 96.44 70 TRP A CA 1
ATOM 528 C C . TRP A 1 70 ? -5.739 8.204 4.657 1.00 96.44 70 TRP A C 1
ATOM 530 O O . TRP A 1 70 ? -5.539 9.387 4.379 1.00 96.44 70 TRP A O 1
ATOM 540 N N . GLU A 1 71 ? -5.484 7.725 5.872 1.00 96.56 71 GLU A N 1
ATOM 541 C CA . GLU A 1 71 ? -4.969 8.565 6.954 1.00 96.56 71 GLU A CA 1
ATOM 542 C C . GLU A 1 71 ? -3.597 9.159 6.632 1.00 96.56 71 GLU A C 1
ATOM 544 O O . GLU A 1 71 ? -3.338 10.322 6.939 1.00 96.56 71 GLU A O 1
ATOM 549 N N . ASN A 1 72 ? -2.709 8.370 6.027 1.00 96.81 72 ASN A N 1
ATOM 550 C CA . ASN A 1 72 ? -1.381 8.836 5.655 1.00 96.81 72 ASN A CA 1
ATOM 551 C C . ASN A 1 72 ? -1.433 9.820 4.490 1.00 96.81 72 ASN A C 1
ATOM 553 O O . ASN A 1 72 ? -0.742 10.833 4.544 1.00 96.81 72 ASN A O 1
ATOM 557 N N . SER A 1 73 ? -2.260 9.560 3.473 1.00 96.69 73 SER A N 1
ATOM 558 C CA . SER A 1 73 ? -2.429 10.460 2.329 1.00 96.69 73 SER A CA 1
ATOM 559 C C . SER A 1 73 ? -2.885 11.849 2.791 1.00 96.69 73 SER A C 1
ATOM 561 O O . SER A 1 73 ? -2.237 12.839 2.462 1.00 96.69 73 SER A O 1
ATOM 563 N N . ASN A 1 74 ? -3.853 11.928 3.711 1.00 96.25 74 ASN A N 1
ATOM 564 C CA . ASN A 1 74 ? -4.286 13.199 4.311 1.00 96.25 74 ASN A CA 1
ATOM 565 C C . ASN A 1 74 ? -3.185 13.953 5.088 1.00 96.25 74 ASN A C 1
ATOM 567 O O . ASN A 1 74 ? -3.297 15.158 5.305 1.00 96.25 74 ASN A O 1
ATOM 571 N N . LYS A 1 75 ? -2.118 13.269 5.522 1.00 96.25 75 LYS A N 1
ATOM 572 C CA . LYS A 1 75 ? -0.965 13.878 6.214 1.00 96.25 75 LYS A CA 1
ATOM 573 C C . LYS A 1 75 ? 0.153 14.291 5.248 1.00 96.25 75 LYS A C 1
ATOM 575 O O . LYS A 1 75 ? 1.091 14.979 5.656 1.00 96.25 75 LYS A O 1
ATOM 580 N N . MET A 1 76 ? 0.102 13.864 3.985 1.00 94.81 76 MET A N 1
ATOM 581 C CA . MET A 1 76 ? 1.116 14.188 2.982 1.00 94.81 76 MET A CA 1
ATOM 582 C C . MET A 1 76 ? 0.900 15.599 2.431 1.00 94.81 76 MET A C 1
ATOM 584 O O . MET A 1 76 ? -0.215 16.009 2.152 1.00 94.81 76 MET A O 1
ATOM 588 N N . ARG A 1 77 ? 1.988 16.350 2.228 1.00 94.31 77 ARG A N 1
ATOM 589 C CA . ARG A 1 77 ? 1.910 17.727 1.703 1.00 94.31 77 ARG A CA 1
ATOM 590 C C . ARG A 1 77 ? 1.767 17.816 0.185 1.00 94.31 77 ARG A C 1
ATOM 592 O O . ARG A 1 77 ? 1.275 18.820 -0.308 1.00 94.31 77 ARG A O 1
ATOM 599 N N . VAL A 1 78 ? 2.291 16.826 -0.537 1.00 94.31 78 VAL A N 1
ATOM 600 C CA . VAL A 1 78 ? 2.424 16.869 -2.006 1.00 94.31 78 VAL A CA 1
ATOM 601 C C . VAL A 1 78 ? 1.418 15.941 -2.685 1.00 94.31 78 VAL A C 1
ATOM 603 O O . VAL A 1 78 ? 0.797 16.336 -3.661 1.00 94.31 78 VAL A O 1
ATOM 606 N N . PHE A 1 79 ? 1.224 14.735 -2.146 1.00 93.38 7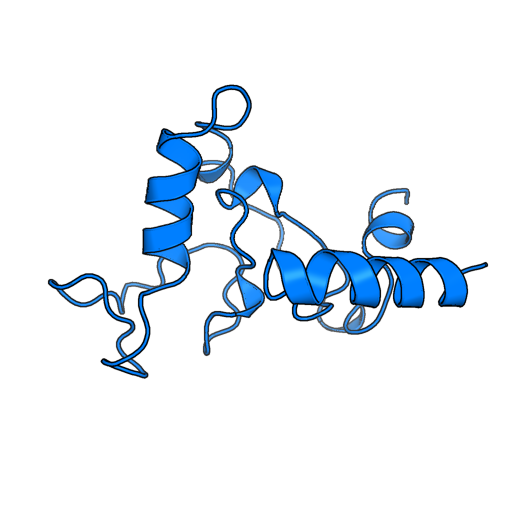9 PHE A N 1
ATOM 607 C CA . PHE A 1 79 ? 0.434 13.667 -2.774 1.00 93.38 79 PHE A CA 1
ATOM 608 C C . PHE A 1 79 ? -0.883 13.373 -2.029 1.00 93.38 79 PHE A C 1
ATOM 610 O O . PH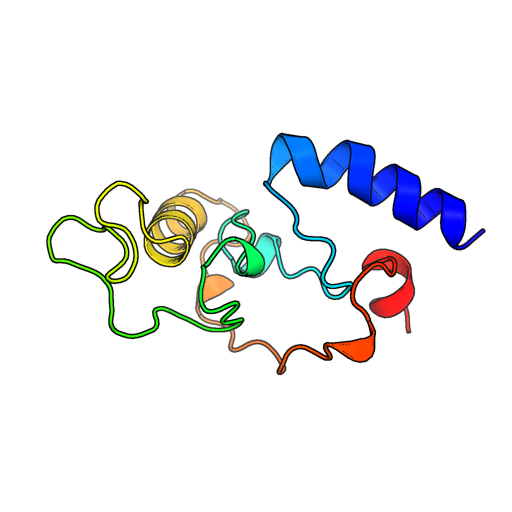E A 1 79 ? -1.364 12.243 -2.018 1.00 93.38 79 PHE A O 1
ATOM 617 N N . SER A 1 80 ? -1.467 14.374 -1.362 1.00 93.75 80 SER A N 1
ATOM 618 C CA . SER A 1 80 ? -2.667 14.192 -0.525 1.00 93.75 80 SER A CA 1
ATOM 619 C C . SER A 1 80 ? -3.915 13.749 -1.286 1.00 93.75 80 SER A C 1
ATOM 621 O O . SER A 1 80 ? -4.796 13.134 -0.701 1.00 93.75 80 SER A O 1
ATOM 623 N N . HIS A 1 81 ? -3.998 14.060 -2.580 1.00 94.69 81 HIS A N 1
ATOM 624 C CA . HIS A 1 81 ? -5.161 13.750 -3.420 1.00 94.69 81 HIS A CA 1
ATOM 625 C C . HIS A 1 81 ? -4.921 12.576 -4.373 1.00 94.69 81 HIS A C 1
ATOM 627 O O . HIS A 1 81 ? -5.830 12.156 -5.082 1.00 94.69 81 HIS A O 1
ATOM 633 N N . GLU A 1 82 ? -3.709 12.013 -4.410 1.00 95.75 82 GLU A N 1
ATOM 634 C CA . GLU A 1 82 ? -3.403 10.935 -5.357 1.00 95.75 82 GLU A CA 1
ATOM 635 C C . GLU A 1 82 ? -4.125 9.623 -5.028 1.00 95.75 82 GLU A C 1
ATOM 637 O O . GLU A 1 82 ? -4.321 8.796 -5.916 1.00 95.75 82 GLU A O 1
ATOM 642 N N . ILE A 1 83 ? -4.589 9.452 -3.787 1.00 95.38 83 ILE A N 1
ATOM 643 C CA . ILE A 1 83 ? -5.365 8.275 -3.375 1.00 95.38 83 ILE A CA 1
ATOM 644 C C . ILE A 1 83 ? -6.730 8.177 -4.060 1.00 95.38 83 ILE A C 1
ATOM 646 O O . ILE A 1 83 ? -7.307 7.094 -4.144 1.00 95.38 83 ILE A O 1
ATOM 650 N N . GLU A 1 84 ? -7.227 9.286 -4.601 1.00 94.50 84 GLU A N 1
ATOM 651 C CA . GLU A 1 84 ? -8.463 9.331 -5.381 1.00 94.50 84 GLU A CA 1
ATOM 652 C C . GLU A 1 84 ? -8.246 8.853 -6.831 1.00 94.50 84 GLU A C 1
ATOM 654 O O . GLU A 1 84 ? -9.205 8.558 -7.549 1.00 94.50 84 GLU A O 1
ATOM 659 N N . ILE A 1 85 ? -6.989 8.733 -7.278 1.00 95.00 85 ILE A N 1
ATOM 660 C CA . ILE A 1 85 ? -6.649 8.314 -8.638 1.00 95.00 85 ILE A CA 1
ATOM 661 C C . ILE A 1 85 ? -6.776 6.795 -8.757 1.00 95.00 85 ILE A C 1
ATOM 663 O O . ILE A 1 85 ? -5.986 6.028 -8.201 1.00 95.00 85 ILE A O 1
ATOM 667 N N . ILE A 1 86 ? -7.735 6.353 -9.574 1.00 94.50 86 ILE A N 1
ATOM 668 C CA . ILE A 1 86 ? -7.938 4.935 -9.878 1.00 94.50 86 ILE A CA 1
ATOM 669 C C . ILE A 1 86 ? -6.729 4.386 -10.644 1.00 94.50 86 ILE A C 1
ATOM 671 O O . ILE A 1 86 ? -6.426 4.796 -11.766 1.00 94.50 86 ILE A O 1
ATOM 675 N N . GLN A 1 87 ? -6.071 3.390 -10.056 1.00 94.75 87 GLN A N 1
ATOM 676 C CA . GLN A 1 87 ? -4.886 2.762 -10.623 1.00 94.75 87 GLN A CA 1
ATOM 677 C C . GLN A 1 87 ? -5.248 1.649 -11.603 1.00 94.75 87 GLN A C 1
ATOM 679 O O . GLN A 1 87 ? -6.242 0.932 -11.443 1.00 94.75 87 GLN A O 1
ATOM 684 N N . LYS A 1 88 ? -4.387 1.447 -12.607 1.00 93.31 88 LYS A N 1
ATOM 685 C CA . LYS A 1 88 ? -4.515 0.325 -13.548 1.00 93.31 88 LYS A CA 1
ATOM 686 C C . LYS A 1 88 ? -4.490 -1.018 -12.800 1.00 93.31 88 LYS A C 1
ATOM 688 O O . LYS A 1 88 ? -3.787 -1.131 -11.791 1.00 93.31 88 LYS A O 1
ATOM 693 N N . PRO A 1 89 ? -5.176 -2.060 -13.306 1.00 92.25 89 PRO A N 1
ATOM 694 C CA . PRO A 1 89 ? -5.100 -3.400 -12.736 1.00 92.25 89 PRO A CA 1
ATOM 695 C C . PRO A 1 89 ? -3.657 -3.900 -12.592 1.00 92.25 89 PRO A C 1
ATOM 697 O O . PRO A 1 89 ? -2.777 -3.574 -13.391 1.00 92.25 89 PRO A O 1
ATOM 700 N N . LEU A 1 90 ? -3.411 -4.703 -11.557 1.00 93.56 90 LEU A N 1
ATOM 701 C CA . LEU A 1 90 ? -2.110 -5.325 -11.329 1.00 93.56 90 LEU A CA 1
ATOM 702 C C . LEU A 1 90 ? -1.843 -6.443 -12.342 1.00 93.56 90 LEU A C 1
ATOM 704 O O . LEU A 1 90 ? -2.590 -7.417 -12.409 1.00 93.56 90 LEU A O 1
ATOM 708 N N . ASP A 1 91 ? -0.721 -6.354 -13.052 1.00 94.81 91 ASP A N 1
ATOM 709 C CA . ASP A 1 91 ? -0.184 -7.459 -13.837 1.00 94.81 91 ASP A CA 1
ATOM 710 C C . ASP A 1 91 ? 0.620 -8.402 -12.933 1.00 94.81 91 ASP A C 1
ATOM 712 O O . ASP A 1 91 ? 1.788 -8.167 -12.608 1.00 94.81 91 ASP A O 1
ATOM 716 N N . ARG A 1 92 ? -0.008 -9.513 -12.541 1.00 93.44 92 ARG A N 1
ATOM 717 C CA . ARG A 1 92 ? 0.603 -10.521 -11.661 1.00 93.44 92 ARG A CA 1
ATOM 718 C C . ARG A 1 92 ? 1.835 -11.202 -12.265 1.00 93.44 92 ARG A C 1
ATOM 720 O O . ARG A 1 92 ? 2.640 -11.742 -11.508 1.00 93.44 92 ARG A O 1
ATOM 727 N N . ARG A 1 93 ? 2.036 -11.144 -13.588 1.00 95.25 93 ARG A N 1
ATOM 728 C CA . ARG A 1 93 ? 3.228 -11.710 -14.251 1.00 95.25 93 ARG A CA 1
ATOM 729 C C . ARG A 1 93 ? 4.512 -10.970 -13.868 1.00 95.25 93 ARG A C 1
ATOM 731 O O . ARG A 1 93 ? 5.598 -11.515 -14.026 1.00 95.25 93 ARG A O 1
ATOM 738 N N . LEU A 1 94 ? 4.395 -9.742 -13.357 1.00 94.81 94 LEU A N 1
ATOM 739 C CA . LEU A 1 94 ? 5.522 -8.910 -12.935 1.00 94.81 94 LEU A CA 1
ATOM 740 C C . LEU A 1 94 ? 5.942 -9.146 -11.475 1.00 94.81 94 LEU A C 1
ATOM 742 O O . LEU A 1 94 ? 6.900 -8.517 -11.015 1.00 94.81 94 LEU A O 1
ATOM 746 N N . LYS A 1 95 ? 5.283 -10.049 -10.736 1.00 94.81 95 LYS A N 1
ATOM 747 C CA . LYS A 1 95 ? 5.649 -10.352 -9.344 1.00 94.81 95 LYS A CA 1
ATOM 748 C C . LYS A 1 95 ? 7.120 -10.783 -9.253 1.00 94.81 95 LYS A C 1
ATOM 750 O O . LYS A 1 95 ? 7.597 -11.598 -10.036 1.00 94.81 95 LYS A O 1
ATOM 755 N N . GLY A 1 96 ? 7.854 -10.196 -8.311 1.00 92.81 96 GLY A N 1
ATOM 756 C CA . GLY A 1 96 ? 9.291 -10.407 -8.111 1.00 92.81 96 GLY A CA 1
ATOM 757 C C . GLY A 1 96 ? 10.207 -9.593 -9.034 1.00 92.81 96 GLY A C 1
ATOM 758 O O . GLY A 1 96 ? 11.421 -9.602 -8.837 1.00 92.81 96 GLY A O 1
ATOM 759 N N . SER A 1 97 ? 9.663 -8.864 -10.012 1.00 94.56 97 SER A N 1
ATOM 760 C CA . SER A 1 97 ? 10.448 -7.968 -10.868 1.00 94.56 97 SER A CA 1
ATOM 761 C C . SER A 1 97 ? 10.535 -6.542 -10.297 1.00 94.56 97 SER A C 1
ATOM 763 O O . SER A 1 97 ? 9.823 -6.183 -9.361 1.00 94.56 97 SER A O 1
ATOM 765 N N . SER A 1 98 ? 11.456 -5.733 -10.828 1.00 94.44 98 SER A N 1
ATOM 766 C CA . SER A 1 98 ? 11.691 -4.357 -10.368 1.00 94.44 98 SER A CA 1
ATOM 767 C C . SER A 1 98 ? 10.604 -3.419 -10.887 1.00 94.44 98 SER A C 1
ATOM 769 O O . SER A 1 98 ? 10.389 -3.332 -12.097 1.00 94.44 98 SER A O 1
ATOM 771 N N . ALA A 1 99 ? 9.961 -2.684 -9.977 1.00 93.50 99 ALA A N 1
ATOM 772 C CA . ALA A 1 99 ? 8.968 -1.689 -10.353 1.00 93.50 99 ALA A CA 1
ATOM 773 C C . ALA A 1 99 ? 9.591 -0.532 -11.135 1.00 93.50 99 ALA A C 1
ATOM 775 O O . ALA A 1 99 ? 8.971 -0.046 -12.074 1.00 93.50 99 ALA A O 1
ATOM 776 N N . TRP A 1 100 ? 10.820 -0.132 -10.804 1.00 91.62 100 TRP A N 1
ATOM 777 C CA . TRP A 1 100 ? 11.498 0.953 -11.513 1.00 91.62 100 TRP A CA 1
ATOM 778 C C . TRP A 1 100 ? 11.748 0.633 -12.984 1.00 91.62 100 TRP A C 1
ATOM 780 O O . TRP A 1 100 ? 11.490 1.467 -13.841 1.00 91.62 100 TRP A O 1
ATOM 790 N N . ILE A 1 101 ? 12.163 -0.599 -13.285 1.00 92.50 101 ILE A N 1
ATOM 791 C CA . ILE A 1 101 ? 12.382 -1.043 -14.669 1.00 92.50 101 ILE A CA 1
ATOM 792 C C . ILE A 1 101 ? 11.059 -1.182 -15.429 1.00 92.50 101 ILE A C 1
ATOM 794 O O . ILE A 1 101 ? 11.006 -0.944 -16.632 1.00 92.50 101 ILE A O 1
ATOM 798 N N . ASN A 1 102 ? 9.994 -1.602 -14.746 1.00 93.19 102 ASN A N 1
ATOM 799 C CA . ASN A 1 102 ? 8.699 -1.813 -15.386 1.00 93.19 102 ASN A CA 1
ATOM 800 C C . ASN A 1 102 ? 7.926 -0.509 -15.624 1.00 93.19 102 ASN A C 1
ATOM 802 O O . ASN A 1 102 ? 7.084 -0.483 -16.511 1.00 93.19 102 ASN A O 1
ATOM 806 N N . GLN A 1 103 ? 8.172 0.534 -14.826 1.00 85.75 103 GLN A N 1
ATOM 807 C CA . GLN A 1 103 ? 7.542 1.851 -14.982 1.00 85.75 103 GLN A CA 1
ATOM 808 C C . GLN A 1 103 ? 8.285 2.754 -15.965 1.00 85.75 103 GLN A C 1
ATOM 810 O O . GLN A 1 103 ? 7.680 3.652 -16.534 1.00 85.75 103 GLN A O 1
ATOM 815 N N . SER A 1 104 ? 9.580 2.518 -16.188 1.00 79.38 104 SER A N 1
ATOM 816 C CA . SER A 1 104 ? 10.374 3.259 -17.174 1.00 79.38 104 SER A CA 1
ATOM 817 C C . SER A 1 104 ? 10.144 2.802 -18.621 1.00 79.38 104 SER A C 1
ATOM 819 O O . SER A 1 104 ? 10.936 3.150 -19.495 1.00 79.38 104 SER A O 1
ATOM 821 N N . ARG A 1 105 ? 9.146 1.951 -18.867 1.00 60.97 105 ARG A N 1
ATOM 822 C CA . ARG A 1 105 ? 8.839 1.351 -20.165 1.00 60.97 105 ARG A CA 1
ATOM 823 C C . ARG A 1 105 ? 7.414 1.695 -20.564 1.00 60.97 105 ARG A C 1
ATOM 825 O O . ARG A 1 105 ? 7.230 1.992 -21.760 1.00 60.97 105 ARG A O 1
#

Secondary structure (DSSP, 8-state):
-HHHHHHHHHHHHHHHH-----SS--TTTTTT--GGGSTT--SS---S-B-TTSEETTEEEEEPHHHHHHHHHHH-SSSTTGGGSPPPPP-GGGTTS-HHHHH--

Foldseek 3Di:
DFVVLLVVCCVPLCVPAVDQQLLADPCLLQLNHHCCVAPVRDPQDDPVQQDPVQAGVVDNVHRRSSVNSLVSLCVDPPSVCSPVPDDDDRDNVRRSTRNVVVVVD

Radius of gyration: 13.97 Å; Cα contacts (8 Å, |Δi|>4): 152; chains: 1; bounding box: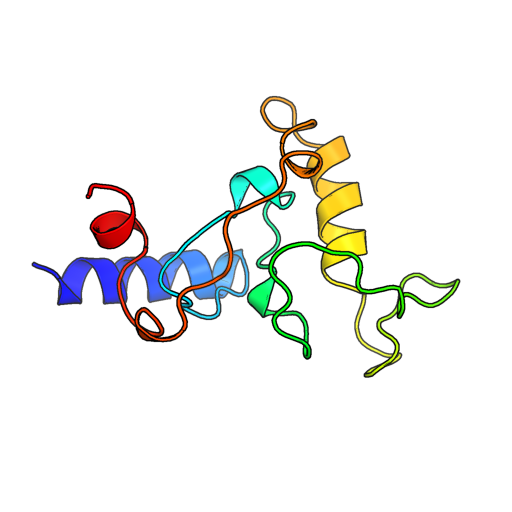 38×29×35 Å